Protein 8ZMW (pdb70)

Radius of gyration: 29.78 Å; Cα contacts (8 Å, |Δi|>4): 507; chains: 6; bounding box: 92×62×58 Å

Foldseek 3Di:
DDDDDDDDDDDDDDDDDDDDDDDD/DDDDDDDDDDDDDDDDDDDDDDDD/DDDDDDDDDDDDDDDDDDDDDDDD/DDDDDDDDDDDDDDDDDDDDDDDD/DDDDDDDDDDDDDDDDDDDDDDDD/DDDDDDDDDDDDDDDDDDDDDDDD

Structure (mmCIF, N/CA/C/O backbone):
data_8ZMW
#
_entry.id   8ZMW
#
_cell.length_a   20.927
_cell.length_b   30.425
_cell.length_c   53.078
_cell.angle_alpha   78.396
_cell.angle_beta   81.644
_cell.angle_gamma   72.831
#
_symmetry.space_group_name_H-M   'P 1'
#
loop_
_entity.id
_entity.type
_entity.pdbx_description
1 polymer 'collagen type VII'
2 non-polymer 'ACETATE ION'
3 water water
#
lo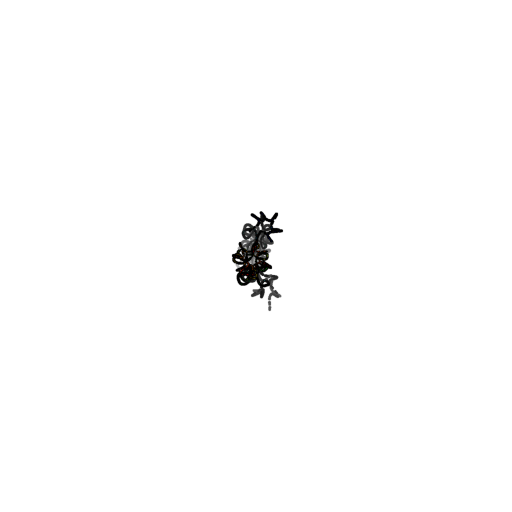op_
_atom_site.group_PDB
_atom_site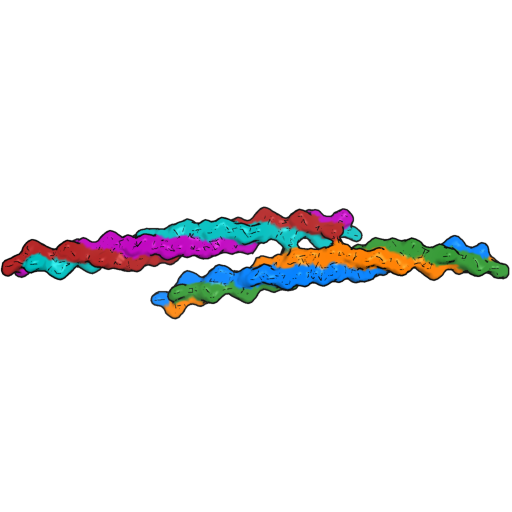.id
_atom_site.type_symbol
_atom_site.label_atom_id
_atom_site.label_alt_id
_atom_site.label_comp_id
_atom_site.label_asym_id
_atom_site.label_entity_id
_atom_site.label_seq_id
_atom_site.pdbx_PDB_ins_code
_atom_site.Cartn_x
_atom_site.Cartn_y
_atom_site.Cartn_z
_atom_site.occupancy
_atom_site.B_iso_or_equiv
_atom_site.auth_seq_id
_atom_site.auth_comp_id
_atom_site.auth_asym_id
_atom_site.auth_atom_id
_atom_site.pdbx_PDB_model_num
ATOM 1 N N . PRO A 1 1 ? 30.299 26.031 72.254 1.000 25.466 1 PRO A N 1
ATOM 2 C CA . PRO A 1 1 ? 29.033 26.741 71.958 1.000 24.323 1 PRO A CA 1
ATOM 3 C C . PRO A 1 1 ? 28.140 25.807 71.151 1.000 24.296 1 PRO A C 1
ATOM 4 O O . PRO A 1 1 ? 28.561 24.698 70.825 1.000 24.257 1 PRO A O 1
ATOM 16 N N . GLY A 1 3 ? 26.637 23.869 68.088 1.000 19.559 3 GLY A N 1
ATOM 17 C CA . GLY A 1 3 ? 27.320 23.530 66.832 1.000 18.089 3 GLY A CA 1
ATOM 18 C C . GLY A 1 3 ? 26.458 23.938 65.650 1.000 17.444 3 GLY A C 1
ATOM 19 O O . GLY A 1 3 ? 25.255 24.204 65.791 1.000 16.372 3 GLY A O 1
ATOM 20 N N . PRO A 1 4 ? 27.047 23.938 64.440 1.000 16.921 4 PRO A N 1
ATOM 21 C CA . PRO A 1 4 ? 26.274 24.199 63.237 1.000 16.907 4 PRO A CA 1
ATOM 22 C C . PRO A 1 4 ? 25.298 23.054 62.983 1.000 16.135 4 PRO A C 1
ATOM 23 O O . PRO A 1 4 ? 25.547 21.908 63.368 1.000 16.434 4 PRO A O 1
ATOM 35 N N . GLY A 1 6 ? 23.347 19.964 61.291 1.000 12.395 6 GLY A N 1
ATOM 36 C CA . GLY A 1 6 ? 23.737 18.804 60.504 1.000 11.612 6 GLY A CA 1
ATOM 37 C C . GLY A 1 6 ? 23.302 18.920 59.052 1.000 11.698 6 GLY A C 1
ATOM 38 O O . GLY A 1 6 ? 22.512 19.818 58.688 1.000 10.668 6 GLY A O 1
ATOM 39 N N . PRO A 1 7 ? 23.786 17.964 58.234 1.000 11.504 7 PRO A N 1
ATOM 40 C CA . PRO A 1 7 ? 23.419 17.898 56.821 1.000 10.780 7 PRO A CA 1
ATOM 41 C C . PRO A 1 7 ? 22.064 17.258 56.629 1.000 10.226 7 PRO A C 1
ATOM 42 O O . PRO A 1 7 ? 21.509 16.643 57.535 1.000 8.738 7 PRO A O 1
ATOM 54 N N . GLY A 1 9 ? 19.197 14.666 55.735 1.000 9.718 9 GLY A N 1
ATOM 55 C CA . GLY A 1 9 ? 19.094 13.218 55.936 1.000 9.784 9 GLY A CA 1
ATOM 56 C C . GLY A 1 9 ? 19.151 12.481 54.611 1.000 9.542 9 GLY A C 1
ATOM 57 O O . GLY A 1 9 ? 19.213 13.080 53.509 1.000 10.069 9 GLY A O 1
ATOM 58 N N . PRO A 1 10 ? 19.155 11.149 54.683 1.000 9.667 10 PRO A N 1
ATOM 59 C CA . PRO A 1 10 ? 19.161 10.283 53.519 1.000 9.132 10 PRO A CA 1
ATOM 60 C C . PRO A 1 10 ? 17.900 10.493 52.686 1.000 9.306 10 PRO A C 1
ATOM 61 O O . PRO A 1 10 ? 16.846 10.796 53.184 1.000 8.815 10 PRO A O 1
ATOM 65 N N . ARG A 1 11 ? 18.046 10.295 51.378 1.000 9.036 11 ARG A N 1
ATOM 66 C CA . ARG A 1 11 ? 16.902 10.274 50.463 1.000 8.772 11 ARG A CA 1
ATOM 67 C C . ARG A 1 11 ? 15.946 9.167 50.875 1.000 8.551 11 ARG A C 1
ATOM 68 O O . ARG A 1 11 ? 16.403 8.099 51.351 1.000 8.282 11 ARG A O 1
ATOM 76 N N . GLY A 1 12 ? 14.665 9.426 50.741 1.000 8.416 12 GLY A N 1
ATOM 77 C CA . GLY A 1 12 ? 13.621 8.494 51.179 1.000 8.563 12 GLY A CA 1
ATOM 78 C C . GLY A 1 12 ? 13.655 7.211 50.367 1.000 8.798 12 GLY A C 1
ATOM 79 O O . GLY A 1 12 ? 14.303 7.112 49.297 1.000 8.440 12 GLY A O 1
ATOM 80 N N . ASP A 1 13 ? 12.921 6.225 50.857 1.000 10.110 13 ASP A N 1
ATOM 81 C CA . ASP A 1 13 ? 12.837 4.901 50.188 1.000 10.937 13 ASP A CA 1
ATOM 82 C C . ASP A 1 13 ? 12.040 5.039 48.906 1.000 10.829 13 ASP A C 1
ATOM 83 O O . ASP A 1 13 ? 11.166 5.881 48.804 1.000 10.532 13 ASP A O 1
ATOM 88 N N . PRO A 1 14 ? 12.327 4.200 47.898 1.000 10.952 14 PRO A N 1
ATOM 89 C CA . PRO A 1 14 ? 11.638 4.294 46.622 1.000 11.764 14 PRO A CA 1
ATOM 90 C C . PRO A 1 14 ? 10.137 4.058 46.788 1.000 11.170 14 PRO A C 1
ATOM 91 O O . PRO A 1 14 ? 9.739 3.197 47.590 1.000 11.041 14 PRO A O 1
ATOM 95 N N . GLY A 1 15 ? 9.361 4.740 45.960 1.000 10.983 15 GLY A N 1
ATOM 96 C CA . GLY A 1 15 ? 7.907 4.589 45.914 1.000 11.247 15 GLY A CA 1
ATOM 97 C C . GLY A 1 15 ? 7.532 3.231 45.359 1.000 12.457 15 GLY A C 1
ATOM 98 O O . GLY A 1 15 ? 8.328 2.644 44.642 1.000 12.999 15 GLY A O 1
ATOM 99 N N . GLU A 1 16 ? 6.356 2.771 45.715 1.000 14.042 16 GLU A N 1
ATOM 100 C CA . GLU A 1 16 ? 5.873 1.446 45.287 1.000 16.129 16 GLU A CA 1
ATOM 101 C C . GLU A 1 16 ? 5.391 1.588 43.847 1.000 15.418 16 GLU A C 1
ATOM 102 O O . GLU A 1 16 ? 4.963 2.690 43.427 1.000 13.075 16 GLU A O 1
ATOM 108 N N . ARG A 1 17 ? 5.369 0.476 43.130 1.000 15.148 17 ARG A N 1
ATOM 109 C CA . ARG A 1 17 ? 4.701 0.412 41.824 1.000 15.001 17 ARG A CA 1
ATOM 110 C C . ARG A 1 17 ? 3.225 0.752 42.000 1.000 13.740 17 ARG A C 1
ATOM 111 O O . ARG A 1 17 ? 2.623 0.392 43.019 1.000 14.114 17 ARG A O 1
ATOM 119 N N . GLY A 1 18 ? 2.625 1.403 41.001 1.000 12.085 18 GLY A N 1
ATOM 120 C CA . GLY A 1 18 ? 1.203 1.724 41.014 1.000 12.189 18 GLY A CA 1
ATOM 121 C C . GLY A 1 18 ? 0.331 0.475 41.010 1.000 11.870 18 GLY A C 1
ATOM 122 O O . GLY A 1 18 ? 0.809 -0.618 40.694 1.000 11.435 18 GLY A O 1
ATOM 123 N N . PRO A 1 19 ? -0.956 0.652 41.345 1.000 12.314 19 PRO A N 1
ATOM 124 C CA . PRO A 1 19 ? -1.882 -0.461 41.433 1.000 11.930 19 PRO A CA 1
ATOM 125 C C . PRO A 1 19 ? -2.208 -0.995 40.039 1.000 10.959 19 PRO A C 1
ATOM 126 O O . PRO A 1 19 ? -2.042 -0.316 39.026 1.000 10.507 19 PRO A O 1
ATOM 130 N N . ARG A 1 20 ? -2.664 -2.232 40.031 1.000 9.456 20 ARG A N 1
ATOM 131 C CA . ARG A 1 20 ? -3.092 -2.955 38.832 1.000 8.630 20 ARG A CA 1
ATOM 132 C C . ARG A 1 20 ? -4.187 -2.149 38.132 1.000 8.453 20 ARG A C 1
ATOM 133 O O . ARG A 1 20 ? -5.105 -1.594 38.824 1.000 8.653 20 ARG A O 1
ATOM 141 N N . GLY A 1 21 ? -4.154 -2.125 36.796 1.000 8.221 21 GLY A N 1
ATOM 142 C CA . GLY A 1 21 ? -5.162 -1.415 36.014 1.000 8.229 21 GLY A CA 1
ATOM 143 C C . GLY A 1 21 ? -6.511 -2.112 36.133 1.000 8.514 21 GLY A C 1
ATOM 144 O O . GLY A 1 21 ? -6.610 -3.275 36.562 1.000 8.175 21 GLY A O 1
ATOM 145 N N . PRO A 1 22 ? -7.591 -1.423 35.730 1.000 9.371 22 PRO A N 1
ATOM 146 C CA . PRO A 1 22 ? -8.911 -2.012 35.770 1.000 9.239 22 PRO A CA 1
ATOM 147 C C . PRO A 1 22 ? -9.069 -3.086 34.714 1.000 9.087 22 PRO A C 1
ATOM 148 O O . PRO A 1 22 ? -8.359 -3.104 33.696 1.000 8.414 22 PRO A O 1
ATOM 160 N N . GLY A 1 24 ? -10.581 -5.068 31.520 1.000 8.464 24 GLY A N 1
ATOM 161 C CA . GLY A 1 24 ? -11.084 -4.647 30.213 1.000 8.727 24 GLY A CA 1
ATOM 162 C C . GLY A 1 24 ? -12.595 -4.729 30.141 1.000 9.594 24 GLY A C 1
ATOM 163 O O . GLY A 1 24 ? -13.277 -5.210 31.063 1.000 8.843 24 GLY A O 1
ATOM 164 N N . PRO A 1 25 ? -13.152 -4.167 29.053 1.000 10.337 25 PRO A N 1
ATOM 165 C CA . PRO A 1 25 ? -14.589 -4.202 28.846 1.000 10.729 25 PRO A CA 1
ATOM 166 C C . PRO A 1 25 ? -15.046 -5.627 28.579 1.000 10.592 25 PRO A C 1
ATOM 167 O O . PRO A 1 25 ? -14.257 -6.480 28.176 1.000 9.484 25 PRO A O 1
ATOM 179 N N . GLY A 1 27 ? -16.540 -8.653 26.420 1.000 10.586 27 GLY A N 1
ATOM 180 C CA . GLY A 1 27 ? -16.433 -9.022 25.010 1.000 10.625 27 GLY A CA 1
ATOM 181 C C . GLY A 1 27 ? -17.698 -8.690 24.244 1.000 11.451 27 GLY A C 1
ATOM 182 O O . GLY A 1 27 ? -18.726 -8.254 24.776 1.000 10.115 27 GLY A O 1
ATOM 183 N N . PRO A 1 28 ? -17.656 -8.926 22.914 1.000 12.282 28 PRO A N 1
ATOM 184 C CA . PRO A 1 28 ? -18.846 -8.773 22.070 1.000 12.994 28 PRO A CA 1
ATOM 185 C C . PRO A 1 28 ? -19.959 -9.704 22.500 1.000 12.523 28 PRO A C 1
ATOM 186 O O . PRO A 1 28 ? -19.720 -10.752 23.078 1.000 11.871 28 PRO A O 1
ATOM 198 N N . GLY A 1 30 ? -22.742 -12.607 22.287 1.000 15.071 30 GLY A N 1
ATOM 199 C CA . GLY A 1 30 ? -22.820 -13.911 21.605 1.000 16.385 30 GLY A CA 1
ATOM 200 C C . GLY A 1 30 ? -23.805 -13.879 20.446 1.000 19.067 30 GLY A C 1
ATOM 201 O O . GLY A 1 30 ? -24.516 -12.918 20.218 1.000 19.855 30 GLY A O 1
ATOM 203 N N . PRO B 1 1 ? 27.871 22.246 72.397 1.000 27.860 1 PRO B N 1
ATOM 204 C CA . PRO B 1 1 ? 27.412 20.843 72.241 1.000 27.165 1 PRO B CA 1
ATOM 205 C C . PRO B 1 1 ? 27.231 20.562 70.756 1.000 25.163 1 PRO B C 1
ATOM 206 O O . PRO B 1 1 ? 27.305 21.501 69.952 1.000 24.701 1 PRO B O 1
ATOM 218 N N . GLY B 1 3 ? 25.643 20.263 67.177 1.000 18.494 3 GLY B N 1
ATOM 219 C CA . GLY B 1 3 ? 24.582 21.051 66.548 1.000 17.593 3 GLY B CA 1
ATOM 220 C C . GLY B 1 3 ? 23.297 20.255 66.430 1.000 17.979 3 GLY B C 1
ATOM 221 O O . GLY B 1 3 ? 23.284 19.016 66.610 1.000 16.899 3 GLY B O 1
ATOM 222 N N . PRO B 1 4 ? 22.198 20.948 66.083 1.000 17.783 4 PRO B N 1
ATOM 223 C CA . PRO B 1 4 ? 20.933 20.289 65.849 1.000 17.800 4 PRO B CA 1
ATOM 224 C C . PRO B 1 4 ? 21.053 19.334 64.671 1.000 15.677 4 PRO B C 1
ATOM 225 O O . PRO B 1 4 ? 21.895 19.510 63.793 1.000 14.945 4 PRO B O 1
ATOM 237 N N . GLY B 1 6 ? 20.266 17.849 61.009 1.000 13.183 6 GLY B N 1
ATOM 238 C CA . GLY B 1 6 ? 19.923 18.449 59.718 1.000 12.028 6 GLY B CA 1
ATOM 239 C C . GLY B 1 6 ? 18.445 18.293 59.408 1.000 12.222 6 GLY B C 1
ATOM 240 O O . GLY B 1 6 ? 17.693 17.594 60.092 1.000 11.987 6 GLY B O 1
ATOM 241 N N . PRO B 1 7 ? 18.037 18.849 58.258 1.000 11.294 7 PRO B N 1
ATOM 242 C CA . PRO B 1 7 ? 16.684 18.720 57.777 1.000 11.299 7 PRO B CA 1
ATOM 243 C C . PRO B 1 7 ? 16.391 17.293 57.351 1.000 11.441 7 PRO B C 1
ATOM 244 O O . PRO B 1 7 ? 17.306 16.520 57.049 1.000 10.269 7 PRO B O 1
ATOM 256 N N . GLY B 1 9 ? 15.667 14.327 54.831 1.000 9.179 9 GLY B N 1
ATOM 257 C CA . GLY B 1 9 ? 16.176 14.083 53.488 1.000 8.949 9 GLY B CA 1
ATOM 258 C C . GLY B 1 9 ? 15.092 14.323 52.444 1.000 8.340 9 GLY B C 1
ATOM 259 O O . GLY B 1 9 ? 13.902 14.516 52.757 1.000 8.114 9 GLY B O 1
ATOM 260 N N . PRO B 1 10 ? 15.492 14.296 51.161 1.000 8.301 10 PRO B N 1
ATOM 261 C CA . PRO B 1 10 ? 14.528 14.473 50.080 1.000 8.459 10 PRO B CA 1
ATOM 262 C C . PRO B 1 10 ? 13.608 13.258 49.988 1.000 8.454 10 PRO B C 1
ATOM 263 O O . PRO B 1 10 ? 13.970 12.178 50.382 1.000 7.883 10 PRO B O 1
ATOM 267 N N . ARG B 1 11 ? 12.426 13.471 49.437 1.000 8.856 11 ARG B N 1
ATOM 268 C CA . ARG B 1 11 ? 11.489 12.390 49.097 1.000 8.485 11 ARG B CA 1
ATOM 269 C C . ARG B 1 11 ? 12.163 11.376 48.183 1.000 8.699 11 ARG B C 1
ATOM 270 O O . ARG B 1 11 ? 12.968 11.754 47.334 1.000 8.123 11 ARG B O 1
ATOM 278 N N . GLY B 1 12 ? 11.833 10.102 48.401 1.000 8.623 12 GLY B N 1
ATOM 279 C CA . GLY B 1 12 ? 12.283 9.011 47.537 1.000 8.774 12 GLY B CA 1
ATOM 280 C C . GLY B 1 12 ? 11.807 9.145 46.120 1.000 9.009 12 GLY B C 1
ATOM 281 O O . GLY B 1 12 ? 10.915 9.941 45.827 1.000 8.836 12 GLY B O 1
ATOM 282 N N . ASP B 1 13 ? 12.365 8.300 45.263 1.000 9.784 13 ASP B N 1
ATOM 283 C CA . ASP B 1 13 ? 11.977 8.270 43.838 1.000 10.351 13 ASP B CA 1
ATOM 284 C C . ASP B 1 13 ? 10.569 7.687 43.685 1.000 10.293 13 ASP B C 1
ATOM 285 O O . ASP B 1 13 ? 10.146 6.815 44.439 1.000 10.379 13 ASP B O 1
ATOM 290 N N . PRO B 1 14 ? 9.785 8.240 42.751 1.000 9.843 14 PRO B N 1
ATOM 291 C CA . PRO B 1 14 ? 8.443 7.727 42.519 1.000 10.021 14 PRO B CA 1
ATOM 292 C C . PRO B 1 14 ? 8.495 6.334 41.891 1.000 10.025 14 PRO B C 1
ATOM 293 O O . PRO B 1 14 ? 9.431 5.992 41.207 1.000 10.149 14 PRO B O 1
ATOM 297 N N . GLY B 1 15 ? 7.457 5.558 42.121 1.000 10.241 15 GLY B N 1
ATOM 298 C CA . GLY B 1 15 ? 7.324 4.195 41.604 1.000 10.320 15 GLY B CA 1
ATOM 299 C C . GLY B 1 15 ? 6.915 4.177 40.155 1.000 10.880 15 GLY B C 1
ATOM 300 O O . GLY B 1 15 ? 6.385 5.188 39.615 1.000 10.145 15 GLY B O 1
ATOM 301 N N . GLU B 1 16 ? 7.075 3.010 39.526 1.000 10.852 16 GLU B N 1
ATOM 302 C CA A GLU B 1 16 ? 6.697 2.755 38.124 0.500 10.733 16 GLU B CA 1
ATOM 303 C CA B GLU B 1 16 ? 6.687 2.900 38.098 0.500 10.897 16 GLU B CA 1
ATOM 304 C C . GLU B 1 16 ? 5.174 2.676 38.013 1.000 10.490 16 GLU B C 1
ATOM 305 O O . GLU B 1 16 ? 4.557 2.364 38.969 1.000 9.614 16 GLU B O 1
ATOM 316 N N . ARG B 1 17 ? 4.642 2.923 36.821 1.000 9.909 17 ARG B N 1
ATOM 317 C CA . ARG B 1 17 ? 3.204 2.700 36.546 1.000 10.592 17 ARG B CA 1
ATOM 318 C C . ARG B 1 17 ? 2.813 1.255 36.904 1.000 9.698 17 ARG B C 1
ATOM 319 O O . ARG B 1 17 ? 3.583 0.334 36.731 1.000 10.359 17 ARG B O 1
ATOM 327 N N . GLY B 1 18 ? 1.598 1.083 37.370 1.000 9.681 18 GLY B N 1
ATOM 328 C CA . GLY B 1 18 ? 0.995 -0.224 37.658 1.000 9.556 18 GLY B CA 1
ATOM 329 C C . GLY B 1 18 ? 0.855 -1.066 36.416 1.000 8.954 18 GLY B C 1
ATOM 330 O O . GLY B 1 18 ? 0.924 -0.574 35.263 1.000 8.694 18 GLY B O 1
ATOM 331 N N . PRO B 1 19 ? 0.693 -2.394 36.596 1.000 8.540 19 PRO B N 1
ATOM 332 C CA . PRO B 1 19 ? 0.558 -3.292 35.470 1.000 8.294 19 PRO B CA 1
ATOM 333 C C . PRO B 1 19 ? -0.816 -3.108 34.802 1.000 8.232 19 PRO B C 1
ATOM 334 O O . PRO B 1 19 ? -1.754 -2.657 35.419 1.000 7.962 19 PRO B O 1
ATOM 338 N N . ARG B 1 20 ? -0.879 -3.508 33.540 1.000 8.438 20 ARG B N 1
ATOM 339 C CA . ARG B 1 20 ? -2.164 -3.509 32.804 1.000 8.109 20 ARG B CA 1
ATOM 340 C C . ARG B 1 20 ? -3.154 -4.439 33.507 1.000 8.590 20 ARG B C 1
ATOM 341 O O . ARG B 1 20 ? -2.741 -5.502 34.001 1.000 7.957 20 ARG B O 1
ATOM 349 N N . GLY B 1 21 ? -4.444 -4.052 33.520 1.000 8.077 21 GLY B N 1
ATOM 350 C CA . GLY B 1 21 ? -5.488 -4.885 34.114 1.000 8.072 21 GLY B CA 1
ATOM 351 C C . GLY B 1 21 ? -5.731 -6.152 33.316 1.000 8.377 21 GLY B C 1
ATOM 352 O O . GLY B 1 21 ? -5.332 -6.281 32.170 1.000 8.173 21 GLY B O 1
ATOM 353 N N . PRO B 1 22 ? -6.459 -7.110 33.903 1.000 8.676 22 PRO B N 1
ATOM 354 C CA . PRO B 1 22 ? -6.815 -8.345 33.223 1.000 8.793 22 PRO B CA 1
ATOM 355 C C . PRO B 1 22 ? -7.857 -8.129 32.134 1.000 8.678 22 PRO B C 1
ATOM 356 O O . PRO B 1 22 ? -8.530 -7.102 32.081 1.000 8.884 22 PRO B O 1
ATOM 368 N N . GLY B 1 24 ? -11.439 -8.285 30.308 1.000 8.123 24 GLY B N 1
ATOM 369 C CA . GLY B 1 24 ? -12.853 -8.220 30.732 1.000 8.185 24 GLY B CA 1
ATOM 370 C C . GLY B 1 24 ? -13.516 -9.578 30.658 1.000 8.484 24 GLY B C 1
ATOM 371 O O . GLY B 1 24 ? -12.956 -10.577 30.207 1.000 8.608 24 GLY B O 1
ATOM 372 N N . PRO B 1 25 ? -14.742 -9.669 31.210 1.000 9.197 25 PRO B N 1
ATOM 373 C CA . PRO B 1 25 ? -15.483 -10.918 31.179 1.000 9.682 25 PRO B CA 1
ATOM 374 C C . PRO B 1 25 ? -15.936 -11.226 29.754 1.000 9.736 25 PRO B C 1
ATOM 375 O O . PRO B 1 25 ? -15.966 -10.347 28.873 1.000 9.747 25 PRO B O 1
ATOM 387 N N . GLY B 1 27 ? -18.636 -11.583 26.850 1.000 10.596 27 GLY B N 1
ATOM 388 C CA . GLY B 1 27 ? -19.748 -10.692 26.510 1.000 10.710 27 GLY B CA 1
ATOM 389 C C . GLY B 1 27 ? -21.078 -11.341 26.881 1.000 11.010 27 GLY B C 1
ATOM 390 O O . GLY B 1 27 ? -21.161 -12.493 27.371 1.000 10.813 27 GLY B O 1
ATOM 391 N N . PRO B 1 28 ? -22.173 -10.608 26.640 1.000 11.592 28 PRO B N 1
ATOM 392 C CA . PRO B 1 28 ? -23.508 -11.107 26.895 1.000 12.022 28 PRO B CA 1
ATOM 393 C C . PRO B 1 28 ? -23.823 -12.383 26.154 1.000 13.207 28 PRO B C 1
ATOM 394 O O . PRO B 1 28 ? -23.346 -12.599 25.028 1.000 12.745 28 PRO B O 1
ATOM 406 N N . GLY B 1 30 ? -25.824 -14.957 23.833 1.000 17.915 30 GLY B N 1
ATOM 407 C CA . GLY B 1 30 ? -26.557 -14.727 22.578 1.000 20.479 30 GLY B CA 1
ATOM 408 C C . GLY B 1 30 ? -28.034 -14.986 22.780 1.000 23.980 30 GLY B C 1
ATOM 409 O O . GLY B 1 30 ? -28.557 -15.159 23.923 1.000 24.767 30 GLY B O 1
ATOM 411 N N . PRO C 1 1 ? 30.490 20.890 67.729 1.000 32.435 1 PRO C N 1
ATOM 412 C CA . PRO C 1 1 ? 30.742 20.267 66.426 1.000 31.304 1 PRO C CA 1
ATOM 413 C C . PRO C 1 1 ? 29.447 20.230 65.608 1.000 27.581 1 PRO C C 1
ATOM 414 O O . PRO C 1 1 ? 28.370 20.466 66.152 1.000 25.677 1 PRO C O 1
ATOM 426 N N . GLY C 1 3 ? 26.094 19.098 63.749 1.000 19.652 3 GLY C N 1
ATOM 427 C CA . GLY C 1 3 ? 25.029 18.166 64.094 1.000 17.529 3 GLY C CA 1
ATOM 428 C C . GLY C 1 3 ? 25.009 16.956 63.165 1.000 15.763 3 GLY C C 1
ATOM 429 O O . GLY C 1 3 ? 25.644 16.922 62.112 1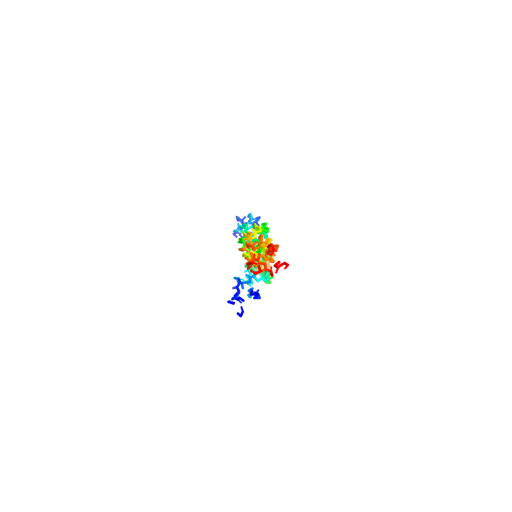.000 14.699 3 GLY C O 1
ATOM 430 N N . PRO C 1 4 ? 24.271 15.928 63.596 1.000 14.442 4 PRO C N 1
ATOM 431 C CA . PRO C 1 4 ? 24.104 14.713 62.817 1.000 14.204 4 PRO C CA 1
ATOM 432 C C . PRO C 1 4 ? 23.259 14.987 61.582 1.000 13.830 4 PRO C C 1
ATOM 433 O O . PRO C 1 4 ? 22.508 15.954 61.524 1.000 12.531 4 PRO C O 1
ATOM 445 N N . GLY C 1 6 ? 19.960 14.714 59.238 1.000 11.671 6 GLY C N 1
ATOM 446 C CA . GLY C 1 6 ? 18.516 14.634 59.504 1.000 11.742 6 GLY C CA 1
ATOM 447 C C . GLY C 1 6 ? 17.997 13.208 59.317 1.000 11.535 6 GLY C C 1
ATOM 448 O O . GLY C 1 6 ? 18.712 12.311 58.896 1.000 10.457 6 GLY C O 1
ATOM 449 N N . PRO C 1 7 ? 16.696 13.019 59.558 1.000 11.961 7 PRO C N 1
ATOM 450 C CA . PRO C 1 7 ? 16.067 11.734 59.305 1.000 12.569 7 PRO C CA 1
ATOM 451 C C . PRO C 1 7 ? 15.898 11.501 57.802 1.000 11.993 7 PRO C C 1
ATOM 452 O O . PRO C 1 7 ? 15.980 12.423 56.985 1.000 11.894 7 PRO C O 1
ATOM 464 N N . GLY C 1 9 ? 14.129 11.096 54.264 1.000 10.489 9 GLY C N 1
ATOM 465 C CA . GLY C 1 9 ? 13.000 11.743 53.596 1.000 10.217 9 GLY C CA 1
ATOM 466 C C . GLY C 1 9 ? 11.766 10.847 53.606 1.000 10.401 9 GLY C C 1
ATOM 467 O O . GLY C 1 9 ? 11.849 9.633 53.880 1.000 9.100 9 GLY C O 1
ATOM 468 N N . PRO C 1 10 ? 10.634 11.397 53.157 1.000 10.599 10 PRO C N 1
ATOM 469 C CA . PRO C 1 10 ? 9.421 10.610 52.979 1.000 10.868 10 PRO C CA 1
ATOM 470 C C . PRO C 1 10 ? 9.611 9.578 51.871 1.000 10.753 10 PRO C C 1
ATOM 471 O O . PRO C 1 10 ? 10.420 9.752 50.980 1.000 9.963 10 PRO C O 1
ATOM 475 N N . ARG C 1 11 ? 8.854 8.488 51.958 1.000 10.243 11 ARG C N 1
ATOM 476 C CA . ARG C 1 11 ? 8.824 7.467 50.897 1.000 9.966 11 ARG C CA 1
ATOM 477 C C . ARG C 1 11 ? 8.374 8.138 49.597 1.000 9.233 11 ARG C C 1
ATOM 478 O O . ARG C 1 11 ? 7.544 9.056 49.621 1.000 8.326 11 ARG C O 1
ATOM 486 N N . GLY C 1 12 ? 8.926 7.671 48.487 1.000 8.957 12 GLY C N 1
ATOM 487 C CA . GLY C 1 12 ? 8.504 8.104 47.153 1.000 9.462 12 GLY C CA 1
ATOM 488 C C . GLY C 1 12 ? 7.019 7.915 46.926 1.000 9.696 12 GLY C C 1
ATOM 489 O O . GLY C 1 12 ? 6.393 7.044 47.569 1.000 9.282 12 GLY C O 1
ATOM 490 N N . ASP C 1 13 ? 6.474 8.711 46.014 1.000 10.062 13 ASP C N 1
ATOM 491 C CA . ASP C 1 13 ? 5.079 8.543 45.586 1.000 10.118 13 ASP C CA 1
ATOM 492 C C . ASP C 1 13 ? 4.934 7.197 44.885 1.000 10.277 13 ASP C C 1
ATOM 493 O O . ASP C 1 13 ? 5.811 6.734 44.156 1.000 10.045 13 ASP C O 1
ATOM 498 N N . PRO C 1 14 ? 3.755 6.568 45.030 1.000 11.179 14 PRO C N 1
ATOM 499 C CA . PRO C 1 14 ? 3.444 5.396 44.220 1.000 10.885 14 PRO C CA 1
ATOM 500 C C . PRO C 1 14 ? 3.344 5.807 42.744 1.000 10.391 14 PRO C C 1
ATOM 501 O O . PRO C 1 14 ? 2.995 6.914 42.428 1.000 9.609 14 PRO C O 1
ATOM 505 N N . GLY C 1 15 ? 3.594 4.846 41.858 1.000 9.961 15 GLY C N 1
ATOM 506 C CA . GLY C 1 15 ? 3.268 4.966 40.429 1.000 10.018 15 GLY C CA 1
ATOM 507 C C . GLY C 1 15 ? 1.775 5.125 40.211 1.000 10.181 15 GLY C C 1
ATOM 508 O O . GLY C 1 15 ? 0.971 4.824 41.133 1.000 9.917 15 GLY C O 1
ATOM 509 N N . GLU C 1 16 ? 1.396 5.631 39.046 1.000 10.539 16 GLU C N 1
ATOM 510 C CA . GLU C 1 16 ? -0.035 5.780 38.715 1.000 10.686 16 GLU C CA 1
ATOM 511 C C . GLU C 1 16 ? -0.596 4.397 38.370 1.000 10.064 16 GLU C C 1
ATOM 512 O O . GLU C 1 16 ? 0.160 3.460 38.162 1.000 9.416 16 GLU C O 1
ATOM 518 N N . ARG C 1 17 ? -1.907 4.281 38.421 1.000 10.429 17 ARG C N 1
ATOM 519 C CA . ARG C 1 17 ? -2.606 3.031 38.118 1.000 10.327 17 ARG C CA 1
ATOM 520 C C . ARG C 1 17 ? -2.255 2.573 36.706 1.000 9.524 17 ARG C C 1
ATOM 521 O O . ARG C 1 17 ? -2.127 3.407 35.785 1.000 7.892 17 ARG C O 1
ATOM 529 N N . GLY C 1 18 ? -2.147 1.255 36.521 1.000 8.697 18 GLY C N 1
ATOM 530 C CA . GLY C 1 18 ? -1.954 0.672 35.198 1.000 8.954 18 GLY C CA 1
ATOM 531 C C . GLY C 1 18 ? -3.150 0.898 34.275 1.000 9.123 18 GLY C C 1
ATOM 532 O O . GLY C 1 18 ? -4.258 1.296 34.665 1.000 8.627 18 GLY C O 1
ATOM 533 N N . PRO C 1 19 ? -2.915 0.672 32.968 1.000 9.551 19 PRO C N 1
ATOM 534 C CA . PRO C 1 19 ? -3.945 0.832 31.953 1.000 9.857 19 PRO C CA 1
ATOM 535 C C . PRO C 1 19 ? -4.988 -0.281 32.003 1.000 10.302 19 PRO C C 1
ATOM 536 O O . PRO C 1 19 ? -4.802 -1.309 32.596 1.000 9.463 19 PRO C O 1
ATOM 540 N N . ARG C 1 20 ? -6.110 0.003 31.366 1.000 11.293 20 ARG C N 1
ATOM 541 C CA . ARG C 1 20 ? -7.260 -0.922 31.309 1.000 11.841 20 ARG C CA 1
ATOM 542 C C . ARG C 1 20 ? -6.848 -2.181 30.553 1.000 10.576 20 ARG C C 1
ATOM 543 O O . ARG C 1 20 ? -6.100 -2.120 29.567 1.000 9.967 20 ARG C O 1
ATOM 551 N N . GLY C 1 21 ? -7.377 -3.314 30.962 1.000 9.408 21 GLY C N 1
ATOM 552 C CA . GLY C 1 21 ? -7.089 -4.602 30.325 1.000 8.987 21 GLY C CA 1
ATOM 553 C C . GLY C 1 21 ? -7.806 -4.715 28.978 1.000 8.562 21 GLY C C 1
ATOM 554 O O . GLY C 1 21 ? -8.607 -3.861 28.563 1.000 8.918 21 GLY C O 1
ATOM 555 N N . PRO C 1 22 ? -7.524 -5.801 28.249 1.000 8.815 22 PRO C N 1
ATOM 556 C CA . PRO C 1 22 ? -8.127 -6.058 26.959 1.000 8.942 22 PRO C CA 1
ATOM 557 C C . PRO C 1 22 ? -9.596 -6.417 27.065 1.000 9.413 22 PRO C C 1
ATOM 558 O O . PRO C 1 22 ? -10.091 -6.824 28.125 1.000 8.806 22 PRO C O 1
ATOM 570 N N . GLY C 1 24 ? -12.882 -8.689 26.914 1.000 8.955 24 GLY C N 1
ATOM 571 C CA . GLY C 1 24 ? -13.186 -10.110 27.135 1.000 9.553 24 GLY C CA 1
ATOM 572 C C . GLY C 1 24 ? -13.482 -10.838 25.831 1.000 10.468 24 GLY C C 1
ATOM 573 O O . GLY C 1 24 ? -13.623 -10.226 24.769 1.000 10.198 24 GLY C O 1
ATOM 574 N N . PRO C 1 25 ? -13.605 -12.165 25.910 1.000 11.688 25 PRO C N 1
ATOM 575 C CA . PRO C 1 25 ? -13.984 -12.960 24.740 1.000 13.274 25 PRO C CA 1
ATOM 576 C C . PRO C 1 25 ? -15.435 -12.699 24.362 1.000 14.444 25 PRO C C 1
ATOM 577 O O . PRO C 1 25 ? -16.219 -12.214 25.171 1.000 13.695 25 PRO C O 1
ATOM 589 N N . GLY C 1 27 ? -19.342 -13.418 23.929 1.000 15.217 27 GLY C N 1
ATOM 590 C CA . GLY C 1 27 ? -20.297 -14.158 24.770 1.000 16.798 27 GLY C CA 1
ATOM 591 C C . GLY C 1 27 ? -20.656 -15.495 24.141 1.000 18.902 27 GLY C C 1
ATOM 592 O O . GLY C 1 27 ? -20.393 -15.728 22.952 1.000 17.724 27 GLY C O 1
ATOM 593 N N . PRO C 1 28 ? -21.215 -16.419 24.937 1.000 21.971 28 PRO C N 1
ATOM 594 C CA . PRO C 1 28 ? -21.545 -17.738 24.396 1.000 24.885 28 PRO C CA 1
ATOM 595 C C . PRO C 1 28 ? -22.705 -17.615 23.412 1.000 29.565 28 PRO C C 1
ATOM 596 O O . PRO C 1 28 ? -23.543 -16.719 23.523 1.000 26.991 28 PRO C O 1
ATOM 608 N N . GLY C 1 30 ? -26.431 -18.527 22.261 1.000 35.644 30 GLY C N 1
ATOM 609 C CA . GLY C 1 30 ? -27.624 -18.681 23.108 1.000 36.956 30 GLY C CA 1
ATOM 610 C C . GLY C 1 30 ? -28.899 -18.693 22.298 1.000 34.473 30 GLY C C 1
ATOM 611 O O . GLY C 1 30 ? -29.878 -18.558 22.995 1.000 31.728 30 GLY C O 1
ATOM 612 N N . PRO D 1 1 ? 4.069 7.399 33.601 1.000 12.462 1 PRO D N 1
ATOM 613 C CA . PRO D 1 1 ? 5.325 7.126 34.288 1.000 12.706 1 PRO D CA 1
ATOM 614 C C . PRO D 1 1 ? 5.791 8.396 34.998 1.000 12.600 1 PRO D C 1
ATOM 615 O O . PRO D 1 1 ? 5.247 9.470 34.765 1.000 12.427 1 PRO D O 1
ATOM 627 N N . GLY D 1 3 ? 7.707 11.735 36.073 1.000 9.760 3 GLY D N 1
ATOM 628 C CA . GLY D 1 3 ? 8.317 12.871 35.386 1.000 9.056 3 GLY D CA 1
ATOM 629 C C . GLY D 1 3 ? 9.826 12.906 35.576 1.000 8.872 3 GLY D C 1
ATOM 630 O O . GLY D 1 3 ? 10.437 12.095 36.276 1.000 8.133 3 GLY D O 1
ATOM 631 N N . PRO D 1 4 ? 10.469 13.841 34.876 1.000 8.537 4 PRO D N 1
ATOM 632 C CA . PRO D 1 4 ? 11.912 14.004 34.947 1.000 8.590 4 PRO D CA 1
ATOM 633 C C . PRO D 1 4 ? 12.316 14.487 36.324 1.000 8.390 4 PRO D C 1
ATOM 634 O O . PRO D 1 4 ? 11.531 15.082 37.062 1.000 7.696 4 PRO D O 1
ATOM 646 N N . GLY D 1 6 ? 13.831 16.773 39.280 1.000 7.485 6 GLY D N 1
ATOM 647 C CA . GLY D 1 6 ? 13.964 18.202 39.521 1.000 7.430 6 GLY D CA 1
ATOM 648 C C . GLY D 1 6 ? 15.391 18.690 39.354 1.000 7.674 6 GLY D C 1
ATOM 649 O O . GLY D 1 6 ? 16.335 17.890 39.193 1.000 7.390 6 GLY D O 1
ATOM 650 N N . PRO D 1 7 ? 15.578 20.016 39.424 1.000 7.719 7 PRO D N 1
ATOM 651 C CA . PRO D 1 7 ? 16.903 20.606 39.354 1.000 8.049 7 PRO D CA 1
ATOM 652 C C . PRO D 1 7 ? 17.716 20.320 40.603 1.000 7.736 7 PRO D C 1
ATOM 653 O O . PRO D 1 7 ? 17.208 19.873 41.628 1.000 7.695 7 PRO D O 1
ATOM 665 N N . GLY D 1 9 ? 19.618 20.786 44.071 1.000 7.529 9 GLY D N 1
ATOM 666 C CA . GLY D 1 9 ? 19.263 21.524 45.283 1.000 8.064 9 GLY D CA 1
ATOM 667 C C . GLY D 1 9 ? 20.095 22.802 45.412 1.000 8.218 9 GLY D C 1
ATOM 668 O O . GLY D 1 9 ? 21.042 23.061 44.654 1.000 7.872 9 GLY D O 1
ATOM 669 N N . PRO D 1 10 ? 19.724 23.632 46.401 1.000 8.623 10 PRO D N 1
ATOM 670 C CA . PRO D 1 10 ? 20.444 24.860 46.695 1.000 9.024 10 PRO D CA 1
ATOM 671 C C . PRO D 1 10 ? 21.820 24.509 47.263 1.000 9.377 10 PRO D C 1
ATOM 672 O O . PRO D 1 10 ? 22.050 23.423 47.799 1.000 9.033 10 PRO D O 1
ATOM 676 N N . ARG D 1 11 ? 22.720 25.469 47.148 1.000 10.216 11 ARG D N 1
ATOM 677 C CA . ARG D 1 11 ? 24.063 25.335 47.725 1.000 11.319 11 ARG D CA 1
ATOM 678 C C . ARG D 1 11 ? 23.960 25.169 49.238 1.000 10.378 11 ARG D C 1
ATOM 679 O O . ARG D 1 11 ? 23.069 25.752 49.862 1.000 9.995 11 ARG D O 1
ATOM 687 N N . GLY D 1 12 ? 24.889 24.417 49.812 1.000 9.090 12 GLY D N 1
ATOM 688 C CA . GLY D 1 12 ? 25.077 24.327 51.267 1.000 8.891 12 GLY D CA 1
ATOM 689 C C . GLY D 1 12 ? 25.308 25.661 51.929 1.000 8.444 12 GLY D C 1
ATOM 690 O O . GLY D 1 12 ? 25.693 26.639 51.261 1.000 8.459 12 GLY D O 1
ATOM 691 N N . ASP D 1 13 ? 25.095 25.713 53.233 1.000 8.599 13 ASP D N 1
ATOM 692 C CA . ASP D 1 13 ? 25.352 26.917 54.037 1.000 8.728 13 ASP D CA 1
ATOM 693 C C . ASP D 1 13 ? 26.852 27.064 54.205 1.000 9.387 13 ASP D C 1
ATOM 694 O O . ASP D 1 13 ? 27.584 26.099 54.123 1.000 8.890 13 ASP D O 1
ATOM 699 N N . PRO D 1 14 ? 27.328 28.277 54.487 1.000 10.431 14 PRO D N 1
ATOM 700 C CA . PRO D 1 14 ? 28.748 28.497 54.772 1.000 10.203 14 PRO D CA 1
ATOM 701 C C . PRO D 1 14 ? 29.194 27.728 56.009 1.000 10.452 14 PRO D C 1
ATOM 702 O O . PRO D 1 14 ? 28.386 27.433 56.928 1.000 9.999 14 PRO D O 1
ATOM 706 N N . GLY D 1 15 ? 30.467 27.376 56.036 1.000 9.651 15 GLY D N 1
ATOM 707 C CA . GLY D 1 15 ? 31.130 26.759 57.180 1.000 10.674 15 GLY D CA 1
ATOM 708 C C . GLY D 1 15 ? 31.159 27.650 58.402 1.000 11.377 15 GLY D C 1
ATOM 709 O O . GLY D 1 15 ? 30.863 28.848 58.313 1.000 10.074 15 GLY D O 1
ATOM 710 N N . GLU D 1 16 ? 31.552 27.047 59.525 1.000 12.373 16 GLU D N 1
ATOM 711 C CA . GLU D 1 16 ? 31.683 27.814 60.778 1.000 13.488 16 GLU D CA 1
ATOM 712 C C . GLU D 1 16 ? 32.982 28.611 60.721 1.000 12.354 16 GLU D C 1
ATOM 713 O O . GLU D 1 16 ? 33.861 28.311 59.893 1.000 10.751 16 GLU D O 1
ATOM 719 N N . ARG D 1 17 ? 33.053 29.655 61.521 1.000 11.796 17 ARG D N 1
ATOM 720 C CA . ARG D 1 17 ? 34.252 30.508 61.593 1.000 11.695 17 ARG D CA 1
ATOM 721 C C . ARG D 1 17 ? 35.435 29.636 62.017 1.000 10.794 17 ARG D C 1
ATOM 722 O O . ARG D 1 17 ? 35.260 28.716 62.854 1.000 9.630 17 ARG D O 1
ATOM 730 N N . GLY D 1 18 ? 36.632 29.937 61.496 1.000 10.253 18 GLY D N 1
ATOM 731 C CA . GLY D 1 18 ? 37.842 29.239 61.926 1.000 10.261 18 GLY D CA 1
ATOM 732 C C . GLY D 1 18 ? 38.180 29.509 63.380 1.000 10.566 18 GLY D C 1
ATOM 733 O O . GLY D 1 18 ? 37.663 30.425 64.004 1.000 9.979 18 GLY D O 1
ATOM 734 N N . PRO D 1 19 ? 39.109 28.702 63.933 1.000 11.285 19 PRO D N 1
ATOM 735 C CA . PRO D 1 19 ? 39.570 28.882 65.298 1.000 11.201 19 PRO D CA 1
ATOM 736 C C . PRO D 1 19 ? 40.412 30.145 65.434 1.000 10.536 19 PRO D C 1
ATOM 737 O O . PRO D 1 19 ? 40.894 30.699 64.468 1.000 10.047 19 PRO D O 1
ATOM 741 N N . ARG D 1 20 ? 40.529 30.593 66.676 1.000 10.266 20 ARG D N 1
ATOM 742 C CA . ARG D 1 20 ? 41.348 31.770 67.021 1.000 9.650 20 ARG D CA 1
ATOM 743 C C . ARG D 1 20 ? 42.793 31.527 66.584 1.000 9.405 20 ARG D C 1
ATOM 744 O O . ARG D 1 20 ? 43.305 30.381 66.670 1.000 9.255 20 ARG D O 1
ATOM 752 N N . GLY D 1 21 ? 43.451 32.606 66.188 1.000 9.020 21 GLY D N 1
ATOM 753 C CA . GLY D 1 21 ? 44.865 32.606 65.802 1.000 8.743 21 GLY D CA 1
ATOM 754 C C . GLY D 1 21 ? 45.803 32.178 66.924 1.000 8.835 21 GLY D C 1
ATOM 755 O O . GLY D 1 21 ? 45.432 32.161 68.103 1.000 8.763 21 GLY D O 1
ATOM 756 N N . PRO D 1 22 ? 47.056 31.914 66.576 1.000 8.703 22 PRO D N 1
ATOM 757 C CA . PRO D 1 22 ? 48.070 31.588 67.565 1.000 9.105 22 PRO D CA 1
ATOM 758 C C . PRO D 1 22 ? 48.496 32.835 68.321 1.000 9.058 22 PRO D C 1
ATOM 759 O O . PRO D 1 22 ? 48.276 33.971 67.866 1.000 8.998 22 PRO D O 1
ATOM 771 N N . GLY D 1 24 ? 50.761 35.953 69.325 1.000 9.490 24 GLY D N 1
ATOM 772 C CA . GLY D 1 24 ? 51.624 36.875 68.612 1.000 9.695 24 GLY D CA 1
ATOM 773 C C . GLY D 1 24 ? 53.089 36.568 68.880 1.000 10.447 24 GLY D C 1
ATOM 774 O O . GLY D 1 24 ? 53.456 35.672 69.645 1.000 9.570 24 GLY D O 1
ATOM 775 N N . PRO D 1 25 ? 53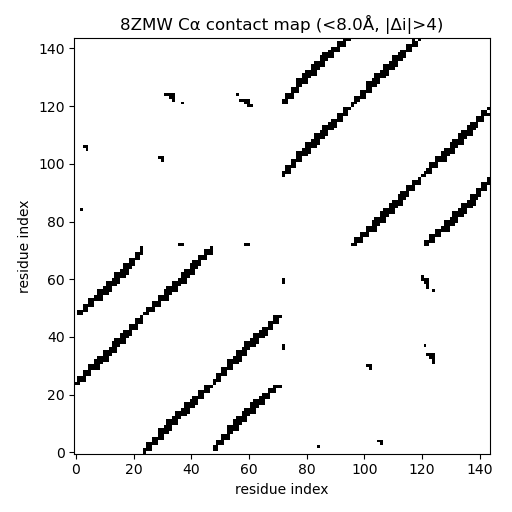.968 37.311 68.199 1.000 11.187 25 PRO D N 1
ATOM 776 C CA . PRO D 1 25 ? 55.398 37.128 68.385 1.000 12.260 25 PRO D CA 1
ATOM 777 C C . PRO D 1 25 ? 55.838 37.582 69.758 1.000 11.569 25 PRO D C 1
ATOM 778 O O . PRO D 1 25 ? 55.134 38.319 70.462 1.000 11.197 25 PRO D O 1
ATOM 790 N N . GLY D 1 27 ? 57.471 39.526 72.823 1.000 11.311 27 GLY D N 1
ATOM 791 C CA . GLY D 1 27 ? 57.739 40.933 73.105 1.000 11.601 27 GLY D CA 1
ATOM 792 C C . GLY D 1 27 ? 59.214 41.253 72.962 1.000 12.751 27 GLY D C 1
ATOM 793 O O . GLY D 1 27 ? 60.055 40.359 72.855 1.000 12.368 27 GLY D O 1
ATOM 794 N N . PRO D 1 28 ? 59.572 42.546 73.000 1.000 15.070 28 PRO D N 1
ATOM 795 C CA . PRO D 1 28 ? 60.981 42.939 72.920 1.000 15.981 28 PRO D CA 1
ATOM 796 C C . PRO D 1 28 ? 61.768 42.421 74.113 1.000 18.205 28 PRO D C 1
ATOM 797 O O . PRO D 1 28 ? 61.180 42.287 75.197 1.000 17.955 28 PRO D O 1
ATOM 809 N N . GLY D 1 30 ? 63.983 41.707 77.396 1.000 25.474 30 GLY D N 1
ATOM 810 C CA . GLY D 1 30 ? 63.863 42.394 78.689 1.000 29.622 30 GLY D CA 1
ATOM 811 C C . GLY D 1 30 ? 65.155 42.366 79.472 1.000 32.827 30 GLY D C 1
ATOM 812 O O . GLY D 1 30 ? 64.924 42.313 80.694 1.000 40.174 30 GLY D O 1
ATOM 813 N N . PRO E 1 1 ? 1.115 9.171 30.450 1.000 16.868 1 PRO E N 1
ATOM 814 C CA . PRO E 1 1 ? 2.334 9.849 30.026 1.000 15.783 1 PRO E CA 1
ATOM 815 C C . PRO E 1 1 ? 3.224 10.192 31.212 1.000 14.922 1 PRO E C 1
A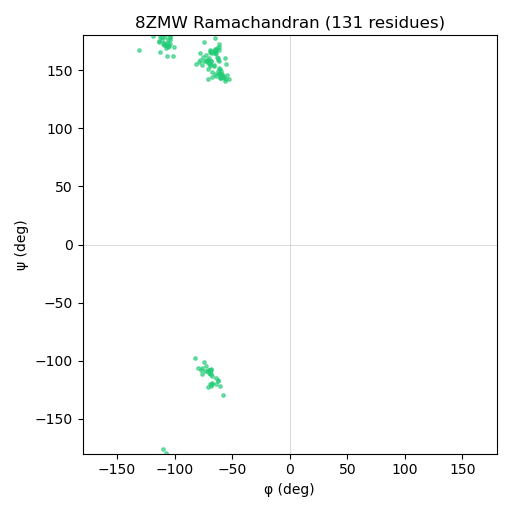TOM 816 O O . PRO E 1 1 ? 2.811 10.051 32.365 1.000 14.637 1 PRO E O 1
ATOM 828 N N . GLY E 1 3 ? 4.968 12.273 34.087 1.000 10.087 3 GLY E N 1
ATOM 829 C CA . GLY E 1 3 ? 4.582 13.427 34.901 1.000 9.538 3 GLY E CA 1
ATOM 830 C C . GLY E 1 3 ? 5.523 14.610 34.685 1.000 8.976 3 GLY E C 1
ATOM 831 O O . GLY E 1 3 ? 6.419 14.616 33.827 1.000 9.259 3 GLY E O 1
ATOM 832 N N . PRO E 1 4 ? 5.217 15.704 35.388 1.000 8.797 4 PRO E N 1
ATOM 833 C CA . PRO E 1 4 ? 6.012 16.927 35.290 1.000 9.053 4 PRO E CA 1
ATOM 834 C C . PRO E 1 4 ? 7.308 16.744 36.071 1.000 8.515 4 PRO E C 1
ATOM 835 O O . PRO E 1 4 ? 7.431 15.831 36.881 1.000 7.903 4 PRO E O 1
ATOM 847 N N . GLY E 1 6 ? 10.187 16.983 38.883 1.000 7.413 6 GLY E N 1
ATOM 848 C CA . GLY E 1 6 ? 10.185 17.059 40.347 1.000 7.431 6 GLY E CA 1
ATOM 849 C C . GLY E 1 6 ? 10.690 18.414 40.831 1.000 7.387 6 GLY E C 1
ATOM 850 O O . GLY E 1 6 ? 11.076 19.291 40.065 1.000 7.077 6 GLY E O 1
ATOM 851 N N . PRO E 1 7 ? 10.684 18.569 42.162 1.000 7.449 7 PRO E N 1
ATOM 852 C CA . PRO E 1 7 ? 11.153 19.777 42.816 1.000 7.459 7 PRO E CA 1
ATOM 853 C C . PRO E 1 7 ? 12.673 19.771 42.973 1.000 7.508 7 PRO E C 1
ATOM 854 O O . PRO E 1 7 ? 13.337 18.799 42.667 1.000 7.891 7 PRO E O 1
ATOM 866 N N . GLY E 1 9 ? 16.366 19.397 44.393 1.000 6.484 9 GLY E N 1
ATOM 867 C CA . GLY E 1 9 ? 17.031 18.438 45.273 1.000 6.452 9 GLY E CA 1
ATOM 868 C C . GLY E 1 9 ? 17.341 18.990 46.654 1.000 6.612 9 GLY E C 1
ATOM 869 O O . GLY E 1 9 ? 17.088 20.167 46.965 1.000 6.374 9 GLY E O 1
ATOM 870 N N . PRO E 1 10 ? 17.972 18.133 47.479 1.000 6.548 10 PRO E N 1
ATOM 871 C CA . PRO E 1 10 ? 18.348 18.521 48.830 1.000 7.088 10 PRO E CA 1
ATOM 872 C C . PRO E 1 10 ? 19.460 19.568 48.790 1.000 7.271 10 PRO E C 1
ATOM 873 O O . PRO E 1 10 ? 20.221 19.616 47.836 1.000 7.758 10 PRO E O 1
ATOM 877 N N . ARG E 1 11 ? 19.573 20.317 49.859 1.000 7.504 11 ARG E N 1
ATOM 878 C CA . ARG E 1 11 ? 20.654 21.298 50.026 1.000 7.962 11 ARG E CA 1
ATOM 879 C C . ARG E 1 11 ? 21.995 20.586 49.970 1.000 7.605 11 ARG E C 1
ATOM 880 O O . ARG E 1 11 ? 22.137 19.472 50.494 1.000 7.946 11 ARG E O 1
ATOM 888 N N . GLY E 1 12 ? 22.975 21.257 49.416 1.000 7.756 12 GLY E N 1
ATOM 889 C CA . GLY E 1 12 ? 24.367 20.803 49.375 1.000 7.853 12 GLY E CA 1
ATOM 890 C C . GLY E 1 12 ? 24.938 20.644 50.759 1.000 8.195 12 GLY E C 1
ATOM 891 O O . GLY E 1 12 ? 24.348 21.137 51.799 1.000 7.801 12 GLY E O 1
ATOM 892 N N . ASP E 1 13 ? 26.131 20.091 50.785 1.000 8.826 13 ASP E N 1
ATOM 893 C CA . ASP E 1 13 ? 26.848 19.829 52.056 1.000 9.498 13 ASP E CA 1
ATOM 894 C C . ASP E 1 13 ? 27.212 21.163 52.688 1.000 9.802 13 ASP E C 1
ATOM 895 O O . ASP E 1 13 ? 27.577 22.113 52.001 1.000 9.118 13 ASP E O 1
ATOM 900 N N . PRO E 1 14 ? 27.173 21.253 54.027 1.000 10.395 14 PRO E N 1
ATOM 901 C CA . PRO E 1 14 ? 27.661 22.427 54.735 1.000 10.667 14 PRO E CA 1
ATOM 902 C C . PRO E 1 14 ? 29.115 22.704 54.391 1.000 10.761 14 PRO E C 1
ATOM 903 O O . PRO E 1 14 ? 29.900 21.735 54.194 1.000 10.501 14 PRO E O 1
ATOM 907 N N . GLY E 1 15 ? 29.456 23.989 54.306 1.000 10.370 15 GLY E N 1
ATOM 908 C CA . GLY E 1 15 ? 30.818 24.445 53.990 1.000 10.111 15 GLY E CA 1
ATOM 909 C C . GLY E 1 15 ? 31.822 24.014 55.041 1.000 9.981 15 GLY E C 1
ATOM 910 O O . GLY E 1 15 ? 31.430 23.668 56.154 1.000 9.223 15 GLY E O 1
ATOM 911 N N . GLU E 1 16 ? 33.076 23.977 54.667 1.000 10.420 16 GLU E N 1
ATOM 912 C CA . GLU E 1 16 ? 34.161 23.594 55.596 1.000 11.114 16 GLU E CA 1
ATOM 913 C C . GLU E 1 16 ? 34.445 24.768 56.519 1.000 10.197 16 GLU E C 1
ATOM 914 O O . GLU E 1 16 ? 34.154 25.907 56.156 1.000 9.661 16 GLU E O 1
ATOM 920 N N . ARG E 1 17 ? 34.966 24.461 57.705 1.000 10.048 17 ARG E N 1
ATOM 921 C CA . ARG E 1 17 ? 35.333 25.486 58.688 1.000 10.351 17 ARG E CA 1
ATOM 922 C C . ARG E 1 17 ? 36.356 26.440 58.064 1.000 9.518 17 ARG E C 1
ATOM 923 O O . ARG E 1 17 ? 37.209 26.021 57.261 1.000 8.582 17 ARG E O 1
ATOM 931 N N . GLY E 1 18 ? 36.269 27.715 58.427 1.000 9.134 18 GLY E N 1
ATOM 932 C CA . GLY E 1 18 ? 37.217 28.731 57.956 1.000 8.546 18 GLY E CA 1
ATOM 933 C C . GLY E 1 18 ? 38.620 28.461 58.461 1.000 8.653 18 GLY E C 1
ATOM 934 O O . GLY E 1 18 ? 38.853 27.648 59.387 1.000 8.564 18 GLY E O 1
ATOM 935 N N . PRO E 1 19 ? 39.602 29.179 57.873 1.000 8.429 19 PRO E N 1
ATOM 936 C CA . PRO E 1 19 ? 40.986 29.022 58.266 1.000 8.706 19 PRO E CA 1
ATOM 937 C C . PRO E 1 19 ? 41.212 29.628 59.660 1.000 9.050 19 PRO E C 1
ATOM 938 O O . PRO E 1 19 ? 40.428 30.467 60.137 1.000 8.901 19 PRO E O 1
ATOM 942 N N . ARG E 1 20 ? 42.285 29.162 60.299 1.000 9.705 20 ARG E N 1
ATOM 943 C CA . ARG E 1 20 ? 42.670 29.713 61.613 1.000 10.170 20 ARG E CA 1
ATOM 944 C C . ARG E 1 20 ? 42.949 31.221 61.485 1.000 9.955 20 ARG E C 1
ATOM 945 O O . ARG E 1 20 ? 43.459 31.676 60.463 1.000 10.301 20 ARG E O 1
ATOM 953 N N . GLY E 1 21 ? 42.685 31.948 62.546 1.000 9.277 21 GLY E N 1
ATOM 954 C CA . GLY E 1 21 ? 42.883 33.398 62.611 1.000 9.166 21 GLY E CA 1
ATOM 955 C C . GLY E 1 21 ? 44.357 33.787 62.599 1.000 9.244 21 GLY E C 1
ATOM 956 O O . GLY E 1 21 ? 45.250 32.962 62.736 1.000 8.938 21 GLY E O 1
ATOM 957 N N 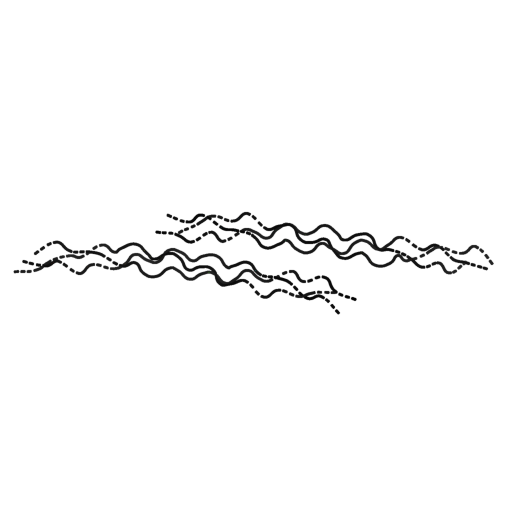. PRO E 1 22 ? 44.618 35.083 62.390 1.000 9.667 22 PRO E N 1
ATOM 958 C CA . PRO E 1 22 ? 45.991 35.564 62.291 1.000 9.846 22 PRO E CA 1
ATOM 959 C C . PRO E 1 22 ? 46.645 35.668 63.657 1.000 10.090 22 PRO E C 1
ATOM 960 O O . PRO E 1 22 ? 45.984 35.619 64.686 1.000 8.909 22 PRO E O 1
ATOM 972 N N . GLY E 1 24 ? 48.274 36.938 67.097 1.000 10.074 24 GLY E N 1
ATOM 973 C CA . GLY E 1 24 ? 47.943 37.973 68.069 1.000 10.095 24 GLY E CA 1
ATOM 974 C C . GLY E 1 24 ? 48.959 39.096 68.036 1.000 10.268 24 GLY E C 1
ATOM 975 O O . GLY E 1 24 ? 49.941 39.073 67.285 1.000 11.078 24 GLY E O 1
ATOM 976 N N . PRO E 1 25 ? 48.722 40.121 68.871 1.000 10.802 25 PRO E N 1
ATOM 977 C CA . PRO E 1 25 ? 49.648 41.212 69.070 1.000 10.868 25 PRO E CA 1
ATOM 978 C C . PRO E 1 25 ? 50.953 40.715 69.654 1.000 10.983 25 PRO E C 1
ATOM 979 O O . PRO E 1 25 ? 51.023 39.647 70.282 1.000 11.109 25 PRO E O 1
ATOM 991 N N . GLY E 1 27 ? 53.965 40.227 72.220 1.000 11.292 27 GLY E N 1
ATOM 992 C CA . GLY E 1 27 ? 53.996 40.096 73.679 1.000 11.284 27 GLY E CA 1
ATOM 993 C C . GLY E 1 27 ? 54.417 41.399 74.338 1.000 11.710 27 GLY E C 1
ATOM 994 O O . GLY E 1 27 ? 54.975 42.306 73.704 1.000 11.427 27 GLY E O 1
ATOM 995 N N . PRO E 1 28 ? 54.129 41.513 75.656 1.000 12.623 28 PRO E N 1
ATOM 996 C CA . PRO E 1 28 ? 54.451 42.738 76.371 1.000 12.554 28 PRO E CA 1
ATOM 997 C C . PRO E 1 28 ? 55.962 42.906 76.495 1.000 12.835 28 PRO E C 1
ATOM 998 O O . PRO E 1 28 ? 56.710 41.930 76.458 1.000 12.776 28 PRO E O 1
ATOM 1010 N N . GLY E 1 30 ? 59.515 43.346 78.409 1.000 17.330 30 GLY E N 1
ATOM 1011 C CA . GLY E 1 30 ? 60.176 42.882 79.643 1.000 19.819 30 GLY E CA 1
ATOM 1012 C C . GLY E 1 30 ? 60.070 43.890 80.789 1.000 23.869 30 GLY E C 1
ATOM 1013 O O . GLY E 1 30 ? 59.630 45.031 80.624 1.000 25.036 30 GLY E O 1
ATOM 1015 N N . PRO F 1 1 ? -3.872 8.259 33.850 1.000 26.269 1 PRO F N 1
ATOM 1016 C CA . PRO F 1 1 ? -3.570 9.712 33.874 1.000 26.253 1 PRO F CA 1
ATOM 1017 C C . PRO F 1 1 ? -2.052 9.901 33.850 1.000 23.129 1 PRO F C 1
ATOM 1018 O O . PRO F 1 1 ? -1.330 8.908 33.884 1.000 22.477 1 PRO F O 1
ATOM 1030 N N . GLY F 1 3 ? 1.691 10.284 35.117 1.000 16.167 3 GLY F N 1
ATOM 1031 C CA . GLY F 1 3 ? 2.410 9.716 36.247 1.000 14.140 3 GLY F CA 1
ATOM 1032 C C . GLY F 1 3 ? 2.804 10.801 37.248 1.000 13.374 3 GLY F C 1
ATOM 1033 O O . GLY F 1 3 ? 2.573 12.019 37.045 1.000 11.846 3 GLY F O 1
ATOM 1034 N N . PRO F 1 4 ? 3.373 10.357 38.371 1.000 12.113 4 PRO F N 1
ATOM 1035 C CA . PRO F 1 4 ? 3.715 11.235 39.451 1.000 11.243 4 PRO F CA 1
ATOM 1036 C C . PRO F 1 4 ? 4.767 12.213 38.994 1.000 9.784 4 PRO F C 1
ATOM 1037 O O . PRO F 1 4 ? 5.481 11.978 38.012 1.000 8.832 4 PRO F O 1
ATOM 1049 N N . GLY F 1 6 ? 8.373 13.956 38.924 1.000 8.419 6 GLY F N 1
ATOM 1050 C CA . GLY F 1 6 ? 9.690 13.342 39.018 1.000 7.913 6 GLY F CA 1
ATOM 1051 C C . GLY F 1 6 ? 10.256 13.479 40.417 1.000 7.947 6 GLY F C 1
ATOM 1052 O O . GLY F 1 6 ? 9.735 14.216 41.255 1.000 8.077 6 GLY F O 1
ATOM 1053 N N . PRO F 1 7 ? 11.362 12.768 40.683 1.000 8.083 7 PRO F N 1
ATOM 1054 C CA . PRO F 1 7 ? 11.954 12.798 42.006 1.000 7.928 7 PRO F CA 1
ATOM 1055 C C . PRO F 1 7 ? 12.534 14.184 42.263 1.000 7.622 7 PRO F C 1
ATOM 1056 O O . PRO F 1 7 ? 12.845 14.950 41.319 1.000 7.289 7 PRO F O 1
ATOM 1068 N N . GLY F 1 9 ? 15.547 16.631 42.655 1.000 7.666 9 GLY F N 1
ATOM 1069 C CA . GLY F 1 9 ? 16.775 16.635 41.875 1.000 7.355 9 GLY F CA 1
ATOM 1070 C C . GLY F 1 9 ? 17.948 16.188 42.728 1.000 7.205 9 GLY F C 1
ATOM 1071 O O . GLY F 1 9 ? 17.837 15.807 43.916 1.000 6.947 9 GLY F O 1
ATOM 1072 N N . PRO F 1 10 ? 19.142 16.252 42.109 1.000 7.080 10 PRO F N 1
ATOM 1073 C CA . PRO F 1 10 ? 20.385 15.949 42.782 1.000 7.280 10 PRO F CA 1
ATOM 1074 C C . PRO F 1 10 ? 20.615 16.918 43.942 1.000 7.405 10 PRO F C 1
ATOM 1075 O O . PRO F 1 10 ? 20.153 18.046 43.918 1.000 7.125 10 PRO F O 1
ATOM 1079 N N . ARG F 1 11 ? 21.433 16.483 44.878 1.000 7.763 11 ARG F N 1
ATOM 1080 C CA . ARG F 1 11 ? 21.965 17.326 45.944 1.000 8.536 11 ARG F CA 1
ATOM 1081 C C . ARG F 1 11 ? 22.628 18.580 45.362 1.000 7.965 11 ARG F C 1
ATOM 1082 O O . ARG F 1 11 ? 23.301 18.510 44.289 1.000 7.390 11 ARG F O 1
ATOM 1090 N N . GLY F 1 12 ? 22.458 19.689 46.057 1.000 7.439 12 GLY F N 1
ATOM 1091 C CA . GLY F 1 12 ? 23.154 20.934 45.699 1.000 7.561 12 GLY F CA 1
ATOM 1092 C C . GLY F 1 12 ? 24.663 20.802 45.862 1.000 7.603 12 GLY F C 1
ATOM 1093 O O . GLY F 1 12 ? 25.185 19.829 46.413 1.000 7.702 12 GLY F O 1
ATOM 1094 N N . ASP F 1 13 ? 25.352 21.856 45.510 1.000 7.854 13 ASP F N 1
ATOM 1095 C CA . ASP F 1 13 ? 26.818 21.931 45.664 1.000 7.858 13 ASP F CA 1
ATOM 1096 C C . ASP F 1 13 ? 27.166 22.292 47.093 1.000 8.030 13 ASP F C 1
ATOM 1097 O O . ASP F 1 13 ? 26.383 22.908 47.796 1.000 8.016 13 ASP F O 1
ATOM 1102 N N . PRO F 1 14 ? 28.368 21.924 47.538 1.000 8.257 14 PRO F N 1
ATOM 1103 C CA . PRO F 1 14 ? 28.823 22.233 48.890 1.000 8.815 14 PRO F CA 1
ATOM 1104 C C . PRO F 1 14 ? 28.880 23.726 49.141 1.000 8.964 14 PRO F C 1
ATOM 1105 O O . PRO F 1 14 ? 29.133 24.508 48.223 1.000 9.004 14 PRO F O 1
ATOM 1109 N N . GLY F 1 15 ? 28.690 24.096 50.414 1.000 9.310 15 GLY F N 1
ATOM 1110 C CA . GLY F 1 15 ? 28.681 25.482 50.869 1.000 9.280 15 GLY F CA 1
ATOM 1111 C C . GLY F 1 15 ? 30.051 26.112 50.802 1.000 9.618 15 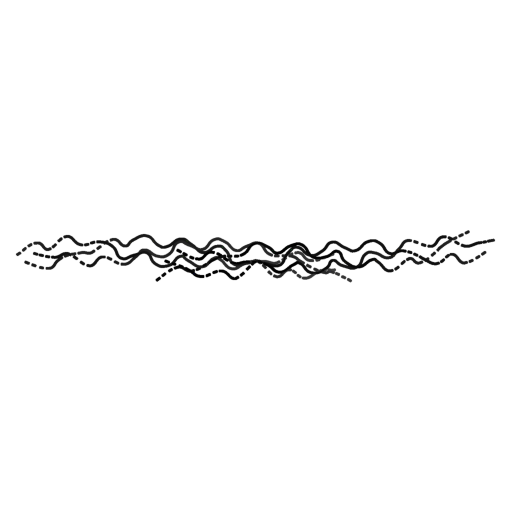GLY F C 1
ATOM 1112 O O . GLY F 1 15 ? 31.061 25.411 50.617 1.000 9.713 15 GLY F O 1
ATOM 1113 N N . GLU F 1 16 ? 30.080 27.414 50.911 1.000 10.624 16 GLU F N 1
ATOM 1114 C CA . GLU F 1 16 ? 31.333 28.186 50.908 1.000 11.447 16 GLU F CA 1
ATOM 1115 C C . GLU F 1 16 ? 32.079 27.937 52.208 1.000 9.906 16 GLU F C 1
ATOM 1116 O O . GLU F 1 16 ? 31.446 27.581 53.246 1.000 9.113 16 GLU F O 1
ATOM 1122 N N . ARG F 1 17 ? 33.380 28.126 52.185 1.000 8.536 17 ARG F N 1
ATOM 1123 C CA . ARG F 1 17 ? 34.168 27.896 53.418 1.000 8.209 17 ARG F CA 1
ATOM 1124 C C . ARG F 1 17 ? 33.756 28.974 54.418 1.000 8.028 17 ARG F C 1
ATOM 1125 O O . ARG F 1 17 ? 33.435 30.100 54.017 1.000 8.057 17 ARG F O 1
ATOM 1133 N N . GLY F 1 18 ? 33.786 28.669 55.701 1.000 8.485 18 GLY F N 1
ATOM 1134 C CA . GLY F 1 18 ? 33.516 29.654 56.764 1.000 9.051 18 GLY F CA 1
ATOM 1135 C C . GLY F 1 18 ? 34.571 30.759 56.770 1.000 9.509 18 GLY F C 1
ATOM 1136 O O . GLY F 1 18 ? 35.646 30.633 56.172 1.000 9.543 18 GLY F O 1
ATOM 1137 N N . PRO F 1 19 ? 34.296 31.837 57.509 1.000 9.819 19 PRO F N 1
ATOM 1138 C CA . PRO F 1 19 ? 35.219 32.961 57.586 1.000 9.838 19 PRO F CA 1
ATOM 1139 C C . PRO F 1 19 ? 36.452 32.625 58.426 1.000 9.914 19 PRO F C 1
ATOM 1140 O O . PRO F 1 19 ? 36.459 31.715 59.228 1.000 9.174 19 PRO F O 1
ATOM 1144 N N . ARG F 1 20 ? 37.498 33.388 58.176 1.000 10.221 20 ARG F N 1
ATOM 1145 C CA . ARG F 1 20 ? 38.773 33.282 58.921 1.000 10.435 20 ARG F CA 1
ATOM 1146 C C . ARG F 1 20 ? 38.524 33.561 60.402 1.000 9.981 20 ARG F C 1
ATOM 1147 O O . ARG F 1 20 ? 37.705 34.407 60.763 1.000 10.773 20 ARG F O 1
ATOM 1155 N N . GLY F 1 21 ? 39.251 32.860 61.255 1.000 9.332 21 GLY F N 1
ATOM 1156 C CA . GLY F 1 21 ? 39.194 32.982 62.705 1.000 8.874 21 GL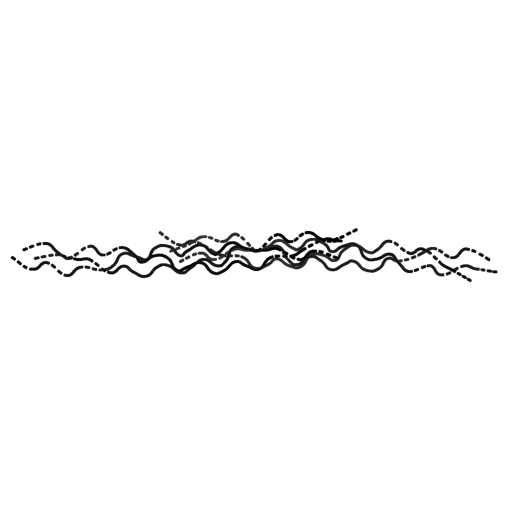Y F CA 1
ATOM 1157 C C . GLY F 1 21 ? 39.680 34.341 63.190 1.000 8.871 21 GLY F C 1
ATOM 1158 O O . GLY F 1 21 ? 40.282 35.134 62.466 1.000 8.136 21 GLY F O 1
ATOM 1159 N N . PRO F 1 22 ? 39.372 34.663 64.455 1.000 8.487 22 PRO F N 1
ATOM 1160 C CA . PRO F 1 22 ? 39.773 35.939 65.033 1.000 8.655 22 PRO F CA 1
ATOM 1161 C C . PRO F 1 22 ? 41.250 35.945 65.381 1.000 8.673 22 PRO F C 1
ATOM 1162 O O . PRO F 1 22 ? 41.886 34.898 65.476 1.000 8.478 22 PRO F O 1
ATOM 1174 N N . GLY F 1 24 ? 44.799 35.977 67.279 1.000 8.422 24 GLY F N 1
ATOM 1175 C CA . GLY F 1 24 ? 45.298 35.286 68.461 1.000 8.345 24 GLY F CA 1
ATOM 1176 C C . GLY F 1 24 ? 45.522 36.224 69.638 1.000 8.367 24 GLY F C 1
ATOM 1177 O O . GLY F 1 24 ? 45.387 37.435 69.550 1.000 8.289 24 GLY F O 1
ATOM 1178 N N . PRO F 1 25 ? 45.826 35.626 70.803 1.000 8.660 25 PRO F N 1
ATOM 1179 C CA . PRO F 1 25 ? 46.156 36.402 71.990 1.000 8.864 25 PRO F CA 1
ATOM 1180 C C . PRO F 1 25 ? 47.531 37.033 71.873 1.000 8.797 25 PRO F C 1
ATOM 1181 O O . PRO F 1 25 ? 48.339 36.659 71.019 1.000 8.830 25 PRO F O 1
ATOM 1193 N N . GLY F 1 27 ? 51.442 37.715 72.410 1.000 9.760 27 GLY F N 1
ATOM 1194 C CA . GLY F 1 27 ? 52.588 36.811 72.467 1.000 9.947 27 GLY F CA 1
ATOM 1195 C C . GLY F 1 27 ? 53.148 36.716 73.882 1.000 9.754 27 GLY F C 1
ATOM 1196 O O . GLY F 1 27 ? 52.786 37.504 74.788 1.000 9.980 27 GLY F O 1
ATOM 1197 N N . PRO F 1 28 ? 54.115 35.793 74.060 1.000 9.757 28 PRO F N 1
ATOM 1198 C CA . PRO F 1 28 ? 54.883 35.723 75.298 1.000 10.449 28 PRO F CA 1
ATOM 1199 C C . PRO F 1 28 ? 55.801 36.928 75.459 1.000 10.361 28 PRO F C 1
ATOM 1200 O O . PRO F 1 28 ? 56.143 37.583 74.485 1.000 10.094 28 PRO F O 1
ATOM 1212 N N . GLY F 1 30 ? 59.598 38.213 75.392 1.000 13.053 30 GLY F N 1
ATOM 1213 C CA . GLY F 1 30 ? 60.762 37.835 74.572 1.000 14.159 30 GLY F CA 1
ATOM 1214 C C . GLY F 1 30 ? 62.060 37.827 75.343 1.000 15.448 30 GLY F C 1
ATOM 1215 O O . GLY F 1 30 ? 62.071 38.262 76.560 1.000 16.160 30 GLY F O 1
#

Sequence (144 aa):
PGPGPGPRGDPGERGPRGPGPGPGPGPGPGPRGDPGEERGPRGPGPGPGPGPGPGPRGDPGERGPRGPGPGPGPGPGPGPRGDPGERGPRGPGPGPGPGPGPGPRGDPGERGPRGPGPGPGPGPGPGPRGDPGERGPRGPGPGPG

Solvent-accessible surface area: 10504 Å² total

Secondary structure (DSSP, 8-state):
------PPPPPPPPPPPP------/------PPPPPPPPPPPP------/------PPPPPPPPPPP-------/------PPPPPPPPPPPP------/------PPPPPPPPPPPP------/---------PPPPPPPPP------

B-factor: mean 14.54, std 7.34, range [6.37, 43.01]